Protein AF-A0A536NGZ2-F1 (afdb_monomer)

Secondary structure (DSSP, 8-state):
----------EEE--HHHHHHHSTT-S-THHHHHHHHHHHHTTS-GGGS-SEEETTHHHHH-TTHHHHH----

Sequence (73 aa):
MHGRSVETHHQVTVSRADLERLEPGATDPAEVVRRSFEFLLEREPPESILRSFDLTVIGRYFPDYERVIHRDV

Structure (mmCIF, N/CA/C/O backbone):
data_AF-A0A536NGZ2-F1
#
_entry.id   AF-A0A536NGZ2-F1
#
loop_
_atom_site.group_PDB
_atom_site.id
_atom_site.type_symbol
_atom_site.label_atom_id
_atom_site.label_alt_id
_atom_site.label_comp_id
_atom_site.label_asym_id
_atom_site.label_entity_id
_atom_site.label_seq_id
_atom_site.pdbx_PDB_ins_code
_atom_site.Cartn_x
_atom_site.Cartn_y
_atom_site.Cartn_z
_atom_site.occupancy
_atom_site.B_iso_or_equiv
_atom_site.auth_seq_id
_atom_site.auth_comp_id
_atom_site.auth_asym_id
_atom_site.auth_atom_id
_atom_site.pdbx_PDB_model_num
ATOM 1 N N . MET A 1 1 ? 20.162 -15.797 -22.235 1.00 44.53 1 MET A N 1
ATOM 2 C CA . MET A 1 1 ? 19.938 -14.416 -21.762 1.00 44.53 1 MET A CA 1
ATOM 3 C C . MET A 1 1 ? 19.286 -14.5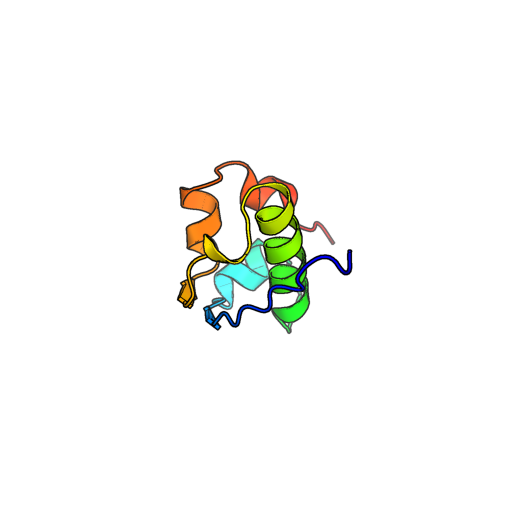19 -20.394 1.00 44.53 1 MET A C 1
ATOM 5 O O . MET A 1 1 ? 18.137 -14.930 -20.335 1.00 44.53 1 MET A O 1
ATOM 9 N N . HIS A 1 2 ? 20.015 -14.272 -19.304 1.00 53.31 2 HIS A N 1
ATOM 10 C CA . HIS A 1 2 ? 19.376 -14.135 -17.992 1.00 53.31 2 HIS A CA 1
ATOM 11 C C . HIS A 1 2 ? 18.569 -12.834 -18.034 1.00 53.31 2 HIS A C 1
ATOM 13 O O . HIS A 1 2 ? 19.141 -11.778 -18.305 1.00 53.31 2 HIS A O 1
ATOM 19 N N . GLY A 1 3 ? 17.246 -12.920 -17.879 1.00 61.44 3 GLY A N 1
ATOM 20 C CA . GLY A 1 3 ? 16.405 -11.733 -17.742 1.00 61.44 3 GLY A CA 1
ATOM 21 C C . GLY A 1 3 ? 16.927 -10.900 -16.577 1.00 61.44 3 GLY A C 1
ATOM 22 O O . GLY A 1 3 ? 17.237 -11.447 -15.520 1.00 61.44 3 GLY A O 1
ATOM 23 N N . ARG A 1 4 ? 17.112 -9.598 -16.788 1.00 75.81 4 ARG A N 1
ATOM 24 C CA . ARG A 1 4 ? 17.625 -8.694 -15.758 1.00 75.81 4 ARG A CA 1
ATOM 25 C C . ARG A 1 4 ? 16.605 -8.658 -14.617 1.00 75.81 4 ARG A C 1
ATOM 27 O O . ARG A 1 4 ? 15.504 -8.156 -14.819 1.00 75.81 4 ARG A O 1
ATOM 34 N N . SER A 1 5 ? 16.945 -9.213 -13.455 1.00 79.69 5 SER A N 1
ATOM 35 C CA . SER A 1 5 ? 16.127 -9.062 -12.252 1.00 79.69 5 SER A CA 1
ATOM 36 C C . SER A 1 5 ? 16.185 -7.602 -11.816 1.00 79.69 5 SER A C 1
ATOM 38 O O . SER A 1 5 ? 17.271 -7.047 -11.640 1.00 79.69 5 SER A O 1
ATOM 40 N N . VAL A 1 6 ? 15.020 -6.972 -11.703 1.00 87.50 6 VAL A N 1
ATOM 41 C CA . VAL A 1 6 ? 14.880 -5.598 -11.221 1.00 87.50 6 VAL A CA 1
ATOM 42 C C . VAL A 1 6 ? 14.352 -5.674 -9.800 1.00 87.50 6 VAL A C 1
ATOM 44 O O . VAL A 1 6 ? 13.308 -6.272 -9.561 1.00 87.50 6 VAL A O 1
ATOM 47 N N . GLU A 1 7 ? 15.097 -5.087 -8.870 1.00 92.75 7 GLU A N 1
ATOM 48 C CA . GLU A 1 7 ? 14.711 -4.983 -7.468 1.00 92.75 7 GLU A CA 1
ATOM 49 C C . GLU A 1 7 ? 14.422 -3.521 -7.136 1.00 92.75 7 GLU A C 1
ATOM 51 O O . GLU A 1 7 ? 15.190 -2.613 -7.474 1.00 92.75 7 GLU A O 1
ATOM 56 N N . THR A 1 8 ? 13.295 -3.286 -6.473 1.00 95.75 8 THR A N 1
ATOM 57 C CA . THR A 1 8 ? 12.875 -1.961 -6.040 1.00 95.75 8 THR A CA 1
ATOM 58 C C . THR A 1 8 ?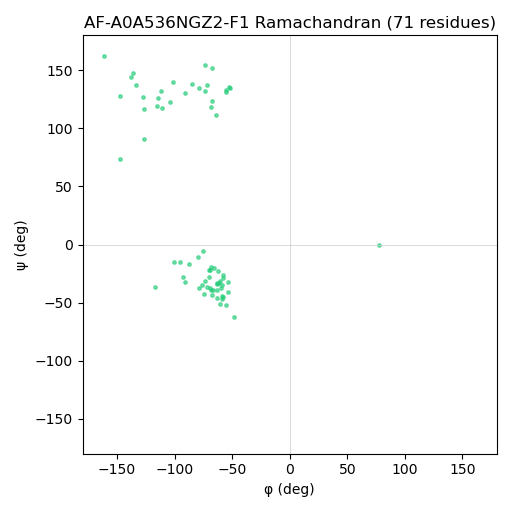 12.419 -2.003 -4.589 1.00 95.75 8 THR A C 1
ATOM 60 O O . THR A 1 8 ? 11.702 -2.901 -4.164 1.00 95.75 8 THR A O 1
ATOM 63 N N . HIS A 1 9 ? 12.833 -0.997 -3.821 1.00 96.69 9 HIS A N 1
ATOM 64 C CA . HIS A 1 9 ? 12.384 -0.799 -2.448 1.00 96.69 9 HIS A CA 1
ATOM 65 C C . HIS A 1 9 ? 11.320 0.292 -2.397 1.00 96.69 9 HIS A C 1
ATOM 67 O O . HIS A 1 9 ? 11.452 1.316 -3.083 1.00 96.69 9 HIS A O 1
ATOM 73 N N . HIS A 1 10 ? 10.295 0.057 -1.577 1.00 97.75 10 HIS A N 1
ATOM 74 C CA . HIS A 1 10 ? 9.151 0.941 -1.400 1.00 97.75 10 HIS A CA 1
ATOM 75 C C . HIS A 1 10 ? 8.785 1.046 0.081 1.00 97.75 10 HIS A C 1
ATOM 77 O O . HIS A 1 10 ? 8.869 0.066 0.820 1.00 97.75 10 HIS A O 1
ATOM 83 N N . GLN A 1 11 ? 8.347 2.227 0.502 1.00 98.06 11 GLN A N 1
ATOM 84 C CA . GLN A 1 11 ? 7.804 2.474 1.830 1.00 98.06 11 GLN A CA 1
ATOM 85 C C . GLN A 1 11 ? 6.308 2.762 1.710 1.00 98.06 11 GLN A C 1
ATOM 87 O O . GLN A 1 11 ? 5.911 3.744 1.090 1.00 98.06 11 GLN A O 1
ATOM 92 N N . VAL A 1 12 ? 5.476 1.913 2.307 1.00 98.06 12 VAL A N 1
ATOM 93 C CA . VAL A 1 12 ? 4.020 2.058 2.233 1.00 98.06 12 VAL A CA 1
ATOM 94 C C . VAL A 1 12 ? 3.468 2.368 3.612 1.00 98.06 12 VAL A C 1
ATOM 96 O O . VAL A 1 12 ? 3.728 1.643 4.572 1.00 98.06 12 VAL A O 1
ATOM 99 N N . THR A 1 13 ? 2.703 3.450 3.706 1.00 98.12 13 THR A N 1
ATOM 100 C CA . THR A 1 13 ? 1.944 3.781 4.912 1.00 98.12 13 THR A CA 1
ATOM 101 C C . THR A 1 13 ? 0.555 3.169 4.807 1.00 98.12 13 THR A C 1
ATOM 103 O O . THR A 1 13 ? -0.125 3.332 3.794 1.00 98.12 13 THR A O 1
ATOM 106 N N . VAL A 1 14 ? 0.136 2.472 5.863 1.00 97.69 14 VAL A N 1
ATOM 107 C CA . VAL A 1 14 ? -1.216 1.925 6.000 1.00 97.69 14 VAL A CA 1
ATOM 108 C C . VAL A 1 14 ? -1.788 2.415 7.321 1.00 97.69 14 VAL A C 1
ATOM 110 O O . VAL A 1 14 ? -1.249 2.119 8.390 1.00 97.69 14 VAL A O 1
ATOM 113 N N . SER A 1 15 ? -2.861 3.200 7.257 1.00 97.12 15 SER A N 1
ATOM 114 C CA . SER A 1 15 ? -3.573 3.616 8.462 1.00 97.12 15 SER A CA 1
ATOM 115 C C . SER A 1 15 ? -4.372 2.440 9.037 1.00 97.12 15 SER A C 1
ATOM 117 O O . SER A 1 15 ? -4.790 1.539 8.310 1.00 97.12 15 SER A O 1
ATOM 119 N N . ARG A 1 16 ? -4.643 2.449 10.349 1.00 95.75 16 ARG A N 1
ATOM 120 C CA . ARG A 1 16 ? -5.521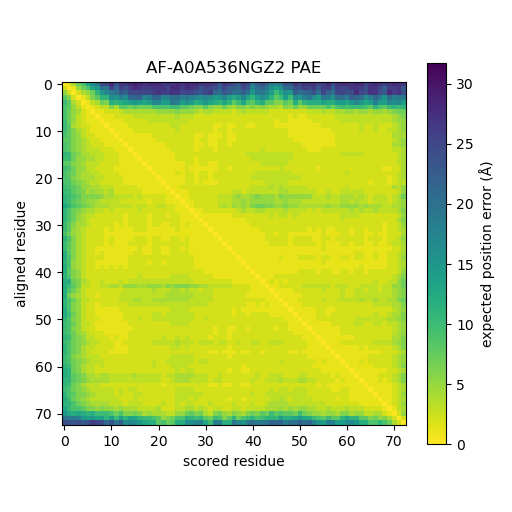 1.433 10.962 1.00 95.75 16 ARG A CA 1
ATOM 121 C C . ARG A 1 16 ? -6.925 1.433 10.351 1.00 95.75 16 ARG A C 1
ATOM 123 O O . ARG A 1 16 ? -7.524 0.374 10.240 1.00 95.75 16 ARG A O 1
ATOM 130 N N . ALA A 1 17 ? -7.434 2.605 9.970 1.00 95.81 17 ALA A N 1
ATOM 131 C CA . ALA A 1 17 ? -8.753 2.728 9.359 1.00 95.81 17 ALA A CA 1
ATOM 132 C C . ALA A 1 17 ? -8.789 2.092 7.963 1.00 95.81 17 ALA A C 1
ATOM 134 O O . ALA A 1 17 ? -9.760 1.426 7.625 1.00 95.81 17 ALA A O 1
ATOM 135 N N . ASP A 1 18 ? -7.724 2.254 7.174 1.00 95.12 18 ASP A N 1
ATOM 136 C CA . ASP A 1 18 ? -7.624 1.624 5.856 1.00 95.12 18 ASP A CA 1
ATOM 137 C C . ASP A 1 18 ? -7.395 0.120 5.952 1.00 95.12 18 ASP A C 1
ATOM 139 O O . ASP A 1 18 ? -7.972 -0.622 5.162 1.00 95.12 18 ASP A O 1
ATOM 143 N N . LEU A 1 19 ? -6.612 -0.338 6.935 1.00 96.12 19 LEU A N 1
ATOM 144 C CA . LEU A 1 19 ? -6.446 -1.768 7.189 1.00 96.12 19 LEU A CA 1
ATOM 145 C C . LEU A 1 19 ? -7.790 -2.419 7.525 1.00 96.12 19 LEU A C 1
ATOM 147 O O . LEU A 1 19 ? -8.173 -3.369 6.857 1.00 96.12 19 LEU A O 1
ATOM 151 N N . GLU A 1 20 ? -8.535 -1.863 8.482 1.00 95.25 20 GLU A N 1
ATOM 152 C CA . GLU A 1 20 ? -9.850 -2.390 8.869 1.00 95.25 20 GLU A CA 1
ATOM 153 C C . GLU A 1 20 ? -10.854 -2.356 7.710 1.00 95.25 20 GLU A C 1
ATOM 155 O O . GLU A 1 20 ? -11.706 -3.225 7.591 1.00 95.25 20 GLU A O 1
ATOM 160 N N . ARG A 1 21 ? -10.757 -1.358 6.830 1.00 93.50 21 ARG A N 1
ATOM 161 C CA . ARG A 1 21 ? -11.653 -1.212 5.683 1.00 93.50 21 ARG A CA 1
ATOM 162 C C . ARG A 1 21 ? -11.336 -2.171 4.535 1.00 93.50 21 ARG A C 1
ATOM 164 O O . ARG A 1 21 ? -12.251 -2.553 3.821 1.00 93.50 21 ARG A O 1
ATOM 171 N N . LEU A 1 22 ? -10.065 -2.491 4.298 1.00 93.31 22 LEU A N 1
ATOM 172 C CA . LEU A 1 22 ? -9.632 -3.362 3.193 1.00 93.31 22 LEU A CA 1
ATOM 173 C C . LEU A 1 22 ? -9.517 -4.831 3.617 1.00 93.31 22 LEU A C 1
ATOM 175 O O . LEU A 1 22 ? -9.636 -5.736 2.789 1.00 93.31 22 LEU A O 1
ATOM 179 N N . GLU A 1 23 ? -9.244 -5.062 4.895 1.00 94.75 23 GLU A N 1
ATOM 180 C CA . GLU A 1 23 ? -9.054 -6.376 5.490 1.00 94.75 23 GLU A CA 1
ATOM 181 C C . GLU A 1 23 ? -9.552 -6.368 6.951 1.00 94.75 23 GLU A C 1
ATOM 183 O O . GLU A 1 23 ? -8.743 -6.349 7.884 1.00 94.75 23 GLU A O 1
ATOM 188 N N . PRO A 1 24 ? -10.883 -6.359 7.165 1.00 94.25 24 PRO A N 1
ATOM 189 C CA . PRO A 1 24 ? -11.480 -6.295 8.498 1.00 94.25 24 PRO A CA 1
ATOM 190 C C . PRO A 1 24 ? -10.917 -7.357 9.449 1.00 94.25 24 PRO A C 1
ATOM 192 O O . PRO A 1 24 ? -10.776 -8.527 9.089 1.00 94.25 24 PRO A O 1
ATOM 195 N N . GLY A 1 25 ? -10.581 -6.959 10.678 1.00 92.69 25 GLY A N 1
ATOM 196 C CA . GLY A 1 25 ? -10.028 -7.866 11.690 1.00 92.69 25 GLY A CA 1
ATOM 197 C C . GLY A 1 25 ? -8.544 -8.224 11.522 1.00 92.69 25 GLY A C 1
ATOM 198 O O . GLY A 1 25 ? -8.000 -8.940 12.370 1.00 92.69 25 GLY A O 1
ATOM 199 N N . ALA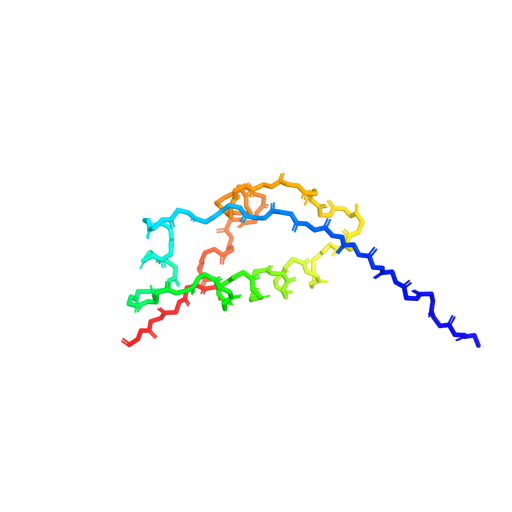 A 1 26 ? -7.857 -7.722 10.491 1.00 93.50 26 ALA A N 1
ATOM 200 C CA . ALA A 1 26 ? -6.409 -7.860 10.381 1.00 93.50 26 ALA A CA 1
ATOM 201 C C . ALA A 1 26 ? -5.675 -6.976 11.402 1.00 93.50 26 ALA A C 1
ATOM 203 O O . ALA A 1 26 ? -5.994 -5.806 11.611 1.00 93.50 26 ALA A O 1
ATOM 204 N N . THR A 1 27 ? -4.634 -7.529 12.025 1.00 93.00 27 THR A N 1
ATOM 205 C CA . THR A 1 27 ? -3.754 -6.799 12.955 1.00 93.00 27 THR A CA 1
ATOM 206 C C . THR A 1 27 ? -2.436 -6.356 12.317 1.00 93.00 27 THR A C 1
ATOM 208 O O . THR A 1 27 ? -1.752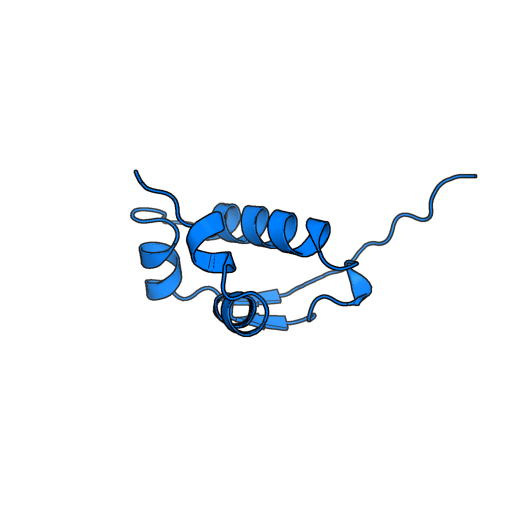 -5.500 12.881 1.00 93.00 27 THR A O 1
ATOM 211 N N . ASP A 1 28 ? -2.096 -6.909 11.151 1.00 94.44 28 ASP A N 1
ATOM 212 C CA . ASP A 1 28 ? -0.862 -6.660 10.403 1.00 94.44 28 ASP A CA 1
ATOM 213 C C . ASP A 1 28 ? -1.192 -6.273 8.946 1.00 94.44 28 ASP A C 1
ATOM 215 O O . ASP A 1 28 ? -1.923 -7.008 8.278 1.00 94.44 28 ASP A O 1
ATOM 219 N N . PRO A 1 29 ? -0.672 -5.144 8.424 1.00 96.62 29 PRO A N 1
ATOM 220 C CA . PRO A 1 29 ? -0.891 -4.734 7.040 1.00 96.62 29 PRO A CA 1
ATOM 221 C C . PRO A 1 29 ? -0.087 -5.523 5.993 1.00 96.62 29 PRO A C 1
ATOM 223 O O . PRO A 1 29 ? -0.276 -5.281 4.801 1.00 96.62 29 PRO A O 1
ATOM 226 N N . ALA A 1 30 ? 0.822 -6.424 6.380 1.00 96.25 30 ALA A N 1
ATOM 227 C CA . ALA A 1 30 ? 1.710 -7.108 5.434 1.00 96.25 30 ALA A CA 1
ATOM 228 C C . ALA A 1 30 ? 0.961 -7.795 4.276 1.00 96.25 30 ALA A C 1
ATOM 230 O O . ALA A 1 30 ? 1.377 -7.694 3.120 1.00 96.25 30 ALA A O 1
ATOM 231 N N . GLU A 1 31 ? -0.169 -8.443 4.563 1.00 95.62 31 GLU A N 1
ATOM 232 C CA . GLU A 1 31 ? -0.925 -9.199 3.564 1.00 95.62 31 GLU A CA 1
ATOM 233 C C . GLU A 1 31 ? -1.694 -8.298 2.589 1.00 95.62 31 GLU A C 1
ATOM 235 O O . GLU A 1 31 ? -1.651 -8.524 1.376 1.00 95.62 31 GLU A O 1
ATOM 240 N N . VAL A 1 32 ? -2.350 -7.234 3.071 1.00 96.56 32 VAL A N 1
ATOM 241 C CA . VAL A 1 32 ? -2.982 -6.256 2.173 1.00 96.56 32 VAL A CA 1
ATOM 242 C C . VAL A 1 32 ? -1.930 -5.558 1.310 1.00 96.56 32 VAL A C 1
ATOM 244 O O . VAL A 1 32 ? -2.142 -5.400 0.108 1.00 96.56 32 VAL A O 1
ATOM 247 N N . VAL A 1 33 ? -0.755 -5.226 1.860 1.00 97.62 33 VAL A N 1
ATOM 248 C CA . VAL A 1 33 ? 0.348 -4.621 1.095 1.00 97.62 33 VAL A CA 1
ATOM 249 C C . VAL A 1 33 ? 0.856 -5.576 0.016 1.0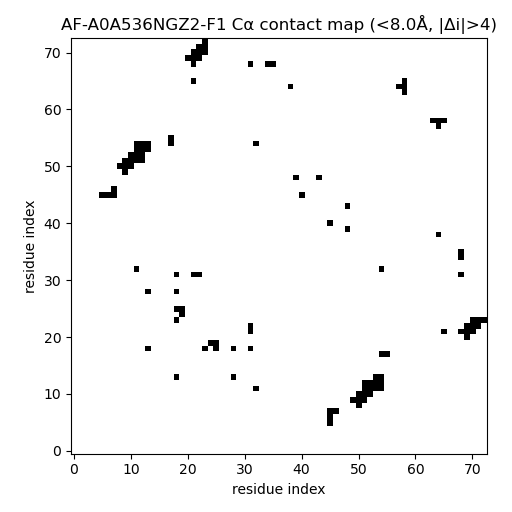0 97.62 33 VAL A C 1
ATOM 251 O O . VAL A 1 33 ? 0.993 -5.160 -1.134 1.00 97.62 33 VAL A O 1
ATOM 254 N N . ARG A 1 34 ? 1.077 -6.858 0.336 1.00 97.00 34 ARG A N 1
ATOM 255 C CA . ARG A 1 34 ? 1.511 -7.873 -0.640 1.00 97.00 34 ARG A CA 1
ATOM 256 C C . ARG A 1 34 ? 0.552 -7.956 -1.828 1.00 97.00 34 ARG A C 1
ATOM 258 O O . ARG A 1 34 ? 0.982 -7.809 -2.970 1.00 97.00 34 ARG A O 1
ATOM 265 N N . ARG A 1 35 ? -0.746 -8.109 -1.558 1.00 96.94 35 ARG A N 1
ATOM 266 C CA . ARG A 1 35 ? -1.791 -8.185 -2.595 1.00 96.94 35 ARG A CA 1
ATOM 267 C C . ARG A 1 35 ? -1.891 -6.897 -3.414 1.00 96.94 35 ARG A C 1
ATOM 269 O O . ARG A 1 35 ? -2.147 -6.932 -4.613 1.00 96.94 35 ARG A O 1
ATOM 276 N N . SER A 1 36 ? -1.631 -5.754 -2.786 1.00 97.69 36 SER A N 1
ATOM 277 C CA . SER A 1 36 ? -1.586 -4.461 -3.474 1.00 97.69 36 SER A CA 1
ATOM 278 C C . SER A 1 36 ? -0.420 -4.373 -4.456 1.00 97.69 36 SER A C 1
ATOM 280 O O . SER A 1 36 ? -0.586 -3.855 -5.557 1.00 97.69 36 SER A O 1
ATOM 282 N N . PHE A 1 37 ? 0.749 -4.914 -4.101 1.00 97.56 37 PHE A N 1
ATOM 283 C CA . PHE A 1 37 ? 1.872 -5.013 -5.034 1.00 97.56 37 PHE A CA 1
ATOM 284 C C . PHE A 1 37 ? 1.610 -6.014 -6.158 1.00 97.56 37 PHE A C 1
ATOM 286 O O . PHE A 1 37 ? 1.967 -5.723 -7.293 1.00 97.56 37 PHE A O 1
ATOM 293 N N . GLU A 1 38 ? 0.947 -7.140 -5.891 1.00 97.12 38 GLU A N 1
ATOM 294 C CA . G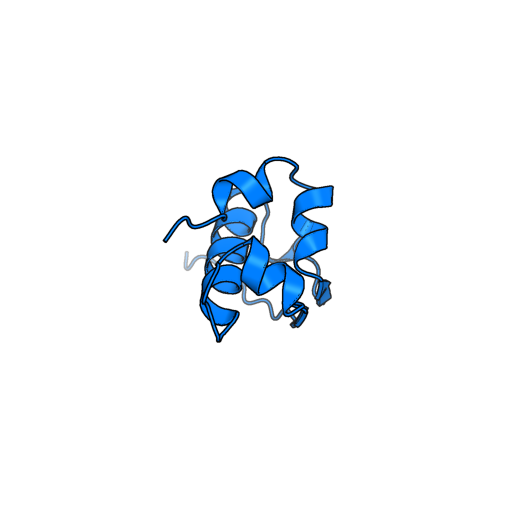LU A 1 38 ? 0.506 -8.065 -6.946 1.00 97.12 38 GLU A CA 1
ATOM 295 C C . GLU A 1 38 ? -0.421 -7.356 -7.944 1.00 97.12 38 GLU A C 1
ATOM 297 O O . GLU A 1 38 ? -0.167 -7.383 -9.148 1.00 97.12 38 GLU A O 1
ATOM 302 N N . PHE A 1 39 ? -1.411 -6.610 -7.445 1.00 97.44 39 PHE A N 1
ATOM 303 C CA . PHE A 1 39 ? -2.296 -5.786 -8.270 1.00 97.44 39 PHE A CA 1
ATOM 304 C C . PHE A 1 39 ? -1.531 -4.753 -9.116 1.00 97.44 39 PHE A C 1
ATOM 306 O O . PHE A 1 39 ? -1.827 -4.582 -10.301 1.00 97.44 39 PHE A O 1
ATOM 313 N N . LEU A 1 40 ? -0.560 -4.046 -8.528 1.00 97.50 40 LEU A N 1
ATOM 314 C CA . LEU A 1 40 ? 0.233 -3.039 -9.238 1.00 97.50 40 LEU A CA 1
ATOM 315 C C . LEU A 1 40 ? 1.137 -3.669 -10.302 1.00 97.50 40 LEU A C 1
ATOM 317 O O . LEU A 1 40 ? 1.192 -3.165 -11.419 1.00 97.50 40 LEU A O 1
ATOM 321 N N . LEU A 1 41 ? 1.807 -4.779 -9.989 1.00 96.44 41 LEU A N 1
ATOM 322 C CA . LEU A 1 41 ? 2.763 -5.438 -10.886 1.00 96.44 41 LEU A CA 1
ATOM 323 C C . LEU A 1 41 ? 2.102 -6.094 -12.105 1.00 96.44 41 LEU A C 1
ATOM 325 O O . LEU A 1 41 ? 2.753 -6.279 -13.131 1.00 96.44 41 LEU A O 1
ATOM 329 N N . GLU A 1 42 ? 0.807 -6.402 -12.036 1.00 96.50 42 GLU A N 1
ATOM 330 C CA . GLU A 1 42 ? 0.013 -6.785 -13.210 1.00 96.50 42 GLU A CA 1
ATOM 331 C C . GLU A 1 42 ? -0.215 -5.623 -14.197 1.00 96.50 42 GLU A C 1
ATOM 333 O O . GLU A 1 42 ? -0.583 -5.860 -15.349 1.00 96.50 42 GLU A O 1
ATOM 338 N N . ARG A 1 43 ? -0.047 -4.369 -13.754 1.00 95.88 43 ARG A N 1
ATOM 339 C CA . ARG A 1 43 ? -0.454 -3.154 -14.485 1.00 95.88 43 ARG A CA 1
ATOM 340 C C . ARG A 1 43 ? 0.716 -2.253 -14.855 1.00 95.88 43 ARG A C 1
ATOM 342 O O . ARG A 1 43 ? 0.705 -1.659 -15.930 1.00 95.88 43 ARG A O 1
ATOM 349 N N . GLU A 1 44 ? 1.716 -2.150 -13.989 1.00 94.25 44 GLU A N 1
ATOM 350 C CA . GLU A 1 44 ? 2.850 -1.242 -14.132 1.00 94.25 44 GLU A CA 1
ATOM 351 C C . GLU A 1 44 ? 4.173 -1.943 -13.791 1.00 94.25 44 GLU A C 1
ATOM 353 O O . GLU A 1 44 ? 4.217 -2.811 -12.915 1.00 94.25 44 GLU A O 1
ATOM 358 N N . PRO A 1 45 ? 5.288 -1.572 -14.449 1.00 94.81 45 PRO A N 1
ATOM 359 C CA . PRO A 1 45 ? 6.599 -2.077 -14.068 1.00 94.81 45 PRO A CA 1
ATOM 360 C C . PRO A 1 45 ? 7.013 -1.536 -12.685 1.00 94.81 45 PRO A C 1
ATOM 362 O O . PRO A 1 45 ? 6.661 -0.408 -12.332 1.00 94.81 45 PRO A O 1
ATOM 365 N N . PRO A 1 46 ? 7.841 -2.273 -11.920 1.00 94.44 46 PRO A N 1
ATOM 366 C CA . PRO A 1 46 ? 8.233 -1.888 -10.558 1.00 94.44 46 PRO A CA 1
ATOM 367 C C . PRO A 1 46 ? 8.926 -0.518 -10.475 1.00 94.44 46 PRO A C 1
ATOM 369 O O . PRO A 1 46 ? 8.817 0.184 -9.472 1.00 94.44 46 PRO A O 1
ATOM 372 N N . GLU A 1 47 ? 9.616 -0.105 -11.541 1.00 94.94 47 GLU A N 1
ATOM 373 C CA . GLU A 1 47 ? 10.305 1.189 -11.637 1.00 94.94 47 GLU A CA 1
ATOM 374 C C . GLU A 1 47 ? 9.340 2.384 -11.733 1.00 94.94 47 GLU A C 1
ATOM 376 O O . GLU A 1 47 ? 9.732 3.503 -11.399 1.00 94.94 47 GLU A O 1
ATOM 381 N N . SER A 1 48 ? 8.094 2.151 -12.160 1.00 95.88 48 SER A N 1
ATOM 382 C CA . SER A 1 48 ? 7.038 3.168 -12.245 1.00 95.88 48 SER A CA 1
ATOM 383 C C . SER A 1 48 ? 6.254 3.330 -10.942 1.00 95.88 48 SER A C 1
ATOM 385 O O . SER A 1 48 ? 5.599 4.353 -10.751 1.00 95.88 48 SER A O 1
ATOM 387 N N . ILE A 1 49 ? 6.348 2.368 -10.019 1.00 96.56 49 ILE A N 1
ATOM 388 C CA . ILE A 1 49 ? 5.651 2.431 -8.733 1.00 96.56 49 ILE A CA 1
ATOM 389 C C . ILE A 1 49 ? 6.336 3.464 -7.830 1.00 96.56 49 ILE A C 1
ATOM 391 O O . ILE A 1 49 ? 7.559 3.457 -7.647 1.00 96.56 49 ILE A O 1
ATOM 395 N N . LEU A 1 50 ? 5.539 4.343 -7.212 1.00 96.25 50 LEU A N 1
ATOM 396 C CA . LEU A 1 50 ? 6.033 5.348 -6.270 1.00 96.25 50 LEU A CA 1
ATOM 397 C C . LEU A 1 50 ? 6.881 4.699 -5.162 1.00 96.25 50 LEU A C 1
ATOM 399 O O . LEU A 1 50 ? 6.526 3.675 -4.579 1.00 96.25 50 LEU A O 1
ATOM 403 N N . ARG A 1 51 ? 8.024 5.314 -4.842 1.00 96.88 51 ARG A N 1
ATOM 404 C CA . ARG A 1 51 ? 8.953 4.806 -3.813 1.00 96.88 51 ARG A CA 1
ATOM 405 C C . ARG A 1 51 ? 8.410 4.938 -2.396 1.00 96.88 51 ARG A C 1
ATOM 407 O O . ARG A 1 51 ? 8.802 4.172 -1.525 1.00 96.88 51 ARG A O 1
ATOM 414 N N . SER A 1 52 ? 7.547 5.917 -2.156 1.00 98.06 52 SER A N 1
ATOM 415 C CA . SER A 1 52 ? 6.896 6.117 -0.869 1.00 98.06 52 SER A CA 1
ATOM 416 C C . SER A 1 52 ? 5.504 6.680 -1.085 1.00 98.06 52 SER A C 1
ATOM 418 O O . SER A 1 52 ? 5.354 7.656 -1.826 1.00 98.06 52 SER A O 1
ATOM 420 N N . PHE A 1 53 ? 4.492 6.045 -0.502 1.00 97.88 53 PHE A N 1
ATOM 421 C CA . PHE A 1 53 ? 3.102 6.462 -0.656 1.00 97.88 53 PHE A CA 1
ATOM 422 C C . PHE A 1 53 ? 2.205 5.888 0.447 1.00 97.88 53 PHE A C 1
ATOM 424 O O . PHE A 1 53 ? 2.556 4.935 1.142 1.00 97.88 53 PHE A O 1
ATOM 431 N N . ASP A 1 54 ? 1.032 6.494 0.604 1.00 97.44 54 ASP A N 1
ATOM 432 C CA . ASP A 1 54 ? -0.058 5.939 1.403 1.00 97.44 54 ASP A CA 1
ATOM 433 C C . ASP A 1 54 ? -0.881 4.968 0.552 1.00 97.44 54 ASP A C 1
ATOM 435 O O . ASP A 1 54 ? -1.168 5.272 -0.606 1.00 97.44 54 ASP A O 1
ATOM 439 N N . LEU A 1 55 ? -1.281 3.828 1.113 1.00 96.19 55 LEU A N 1
ATOM 440 C CA . LEU A 1 55 ? -1.962 2.761 0.375 1.00 96.19 55 LEU A CA 1
ATOM 441 C C . LEU A 1 55 ? -3.214 3.246 -0.384 1.00 96.19 55 LEU A C 1
ATOM 443 O O . LEU A 1 55 ? -3.495 2.765 -1.483 1.00 96.19 55 LEU A O 1
ATOM 447 N N . THR A 1 56 ? -3.924 4.252 0.139 1.00 94.00 56 THR A N 1
ATOM 448 C CA . THR A 1 56 ? -5.119 4.832 -0.501 1.00 94.00 56 THR A CA 1
ATOM 449 C C . THR A 1 56 ? -4.823 5.544 -1.820 1.00 94.00 56 THR A C 1
ATOM 451 O O . THR A 1 56 ? -5.716 5.722 -2.652 1.00 94.00 56 THR A O 1
ATOM 454 N N . VAL A 1 57 ? -3.567 5.939 -2.055 1.00 96.88 57 VAL A N 1
ATOM 455 C CA . VAL A 1 57 ? -3.139 6.572 -3.307 1.00 96.88 57 VAL A CA 1
ATOM 456 C C . VAL A 1 57 ? -3.371 5.642 -4.495 1.00 96.88 57 VAL A C 1
ATOM 458 O O . VAL A 1 57 ? -3.715 6.137 -5.567 1.00 96.88 57 VAL A O 1
ATOM 461 N N . ILE A 1 58 ? -3.274 4.320 -4.312 1.00 96.94 58 ILE A N 1
ATOM 462 C CA . ILE A 1 58 ? -3.505 3.353 -5.393 1.00 96.94 58 ILE A CA 1
ATOM 463 C C . ILE A 1 58 ? -4.923 3.510 -5.959 1.00 96.94 58 ILE A C 1
ATOM 465 O O . ILE A 1 58 ? -5.084 3.604 -7.173 1.00 96.94 58 ILE A O 1
ATOM 469 N N . GLY A 1 59 ? -5.939 3.655 -5.100 1.00 95.56 59 GLY A N 1
ATOM 470 C CA . GLY A 1 59 ? -7.334 3.836 -5.518 1.00 95.56 59 GLY A CA 1
ATOM 471 C C . GLY A 1 59 ? -7.591 5.109 -6.334 1.00 95.56 59 GLY A C 1
ATOM 472 O O . GLY A 1 59 ? -8.534 5.162 -7.119 1.00 95.56 59 GLY A O 1
ATOM 473 N N . ARG A 1 60 ? -6.728 6.129 -6.210 1.00 94.81 60 ARG A N 1
ATOM 474 C CA . ARG A 1 60 ? -6.820 7.359 -7.017 1.00 94.81 60 ARG A CA 1
ATOM 475 C C . ARG A 1 60 ? -6.380 7.143 -8.464 1.00 94.81 60 ARG A C 1
ATOM 477 O O . ARG A 1 60 ? -6.902 7.810 -9.350 1.00 94.81 60 ARG A O 1
ATOM 484 N N . TYR A 1 61 ? -5.430 6.236 -8.690 1.00 95.81 61 TYR A N 1
ATOM 485 C CA . TYR A 1 61 ? -4.945 5.871 -10.026 1.00 95.81 61 TYR A CA 1
ATOM 486 C C . TYR A 1 61 ? -5.728 4.700 -10.623 1.00 95.81 61 TYR A C 1
ATOM 488 O O . TYR A 1 61 ? -5.948 4.650 -11.830 1.00 95.81 61 TYR A O 1
ATOM 496 N N . PHE A 1 62 ? -6.197 3.789 -9.771 1.00 96.19 62 PHE A N 1
ATOM 497 C CA . PHE A 1 62 ? -6.923 2.590 -10.156 1.00 96.19 62 PHE A CA 1
ATOM 498 C C . PHE A 1 62 ? -8.249 2.518 -9.388 1.00 96.19 62 PHE A C 1
ATOM 500 O O . PHE A 1 62 ? -8.294 1.926 -8.312 1.00 96.19 62 PHE A O 1
ATOM 507 N N . PRO A 1 63 ? -9.347 3.078 -9.926 1.00 95.56 63 PRO A N 1
ATOM 508 C CA . PRO A 1 63 ? -10.635 3.135 -9.224 1.00 95.56 63 PRO A CA 1
ATOM 509 C C . PRO A 1 63 ? -11.197 1.767 -8.803 1.00 95.56 63 PRO A C 1
ATOM 511 O O . PRO A 1 63 ? -11.937 1.674 -7.830 1.00 95.56 63 PRO A O 1
ATOM 514 N N . ASP A 1 64 ? -10.826 0.697 -9.511 1.00 94.00 64 ASP A N 1
ATOM 515 C CA . ASP A 1 64 ? -11.227 -0.677 -9.190 1.00 94.00 64 ASP A CA 1
ATOM 516 C C . ASP A 1 64 ? -10.413 -1.326 -8.066 1.00 94.00 64 AS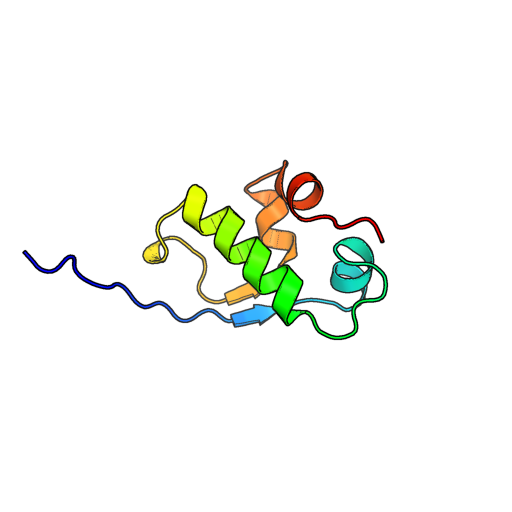P A C 1
ATOM 518 O O . ASP A 1 64 ? -10.790 -2.402 -7.605 1.00 94.00 64 ASP A O 1
ATOM 522 N N . TYR A 1 65 ? -9.311 -0.700 -7.641 1.00 96.25 65 TYR A N 1
ATOM 523 C CA . TYR A 1 65 ? -8.356 -1.250 -6.680 1.00 96.25 65 TYR A CA 1
ATOM 524 C C . TYR A 1 65 ? -9.067 -1.812 -5.454 1.00 96.25 65 TYR A C 1
ATOM 526 O O . TYR A 1 65 ? -9.054 -3.018 -5.248 1.00 96.25 65 TYR A O 1
ATOM 534 N N . GLU A 1 66 ? -9.776 -0.980 -4.694 1.00 93.50 66 GLU A N 1
ATOM 535 C CA . GLU A 1 66 ? -10.345 -1.405 -3.413 1.00 93.50 66 GLU A CA 1
ATOM 536 C C . GLU A 1 66 ? -11.314 -2.577 -3.566 1.00 93.50 66 GLU A C 1
ATOM 538 O O . GLU A 1 66 ? -11.277 -3.498 -2.764 1.00 93.50 66 GLU A O 1
ATOM 543 N N . ARG A 1 67 ? -12.102 -2.607 -4.648 1.00 93.56 67 ARG A N 1
ATOM 544 C CA . ARG A 1 67 ? -13.002 -3.726 -4.954 1.00 93.56 67 ARG A CA 1
ATOM 545 C C . ARG A 1 67 ? -12.251 -5.040 -5.194 1.00 93.56 67 ARG A C 1
ATOM 547 O O . ARG A 1 67 ? -12.784 -6.098 -4.886 1.00 93.56 67 ARG A O 1
ATOM 554 N N . VAL A 1 68 ? -11.055 -4.982 -5.776 1.00 94.31 68 VAL A N 1
ATOM 555 C CA . VAL A 1 68 ? -10.236 -6.165 -6.079 1.00 94.31 68 VAL A CA 1
ATOM 556 C C . VAL A 1 68 ? -9.507 -6.682 -4.837 1.00 94.31 68 VAL A C 1
ATOM 558 O O . VAL A 1 68 ? -9.371 -7.893 -4.683 1.00 94.31 68 VAL A O 1
ATOM 561 N N . ILE A 1 69 ? -9.035 -5.793 -3.957 1.00 94.56 69 ILE A N 1
ATOM 562 C CA . ILE A 1 69 ? -8.227 -6.190 -2.787 1.00 94.56 69 ILE A CA 1
ATOM 563 C C . ILE A 1 69 ? -9.050 -6.355 -1.512 1.00 94.56 69 ILE A C 1
ATOM 565 O O . ILE A 1 69 ? -8.544 -6.946 -0.555 1.00 94.56 69 ILE A O 1
ATOM 569 N N . HIS A 1 70 ? -10.284 -5.853 -1.468 1.00 91.44 70 HIS A N 1
ATOM 570 C CA . HIS A 1 70 ? -11.161 -6.047 -0.320 1.00 91.44 70 HIS A CA 1
ATOM 571 C C . HIS A 1 70 ? -11.321 -7.539 -0.022 1.00 91.44 70 HIS A C 1
ATOM 573 O O . HIS A 1 70 ? -11.560 -8.338 -0.931 1.00 91.44 70 HIS A O 1
ATOM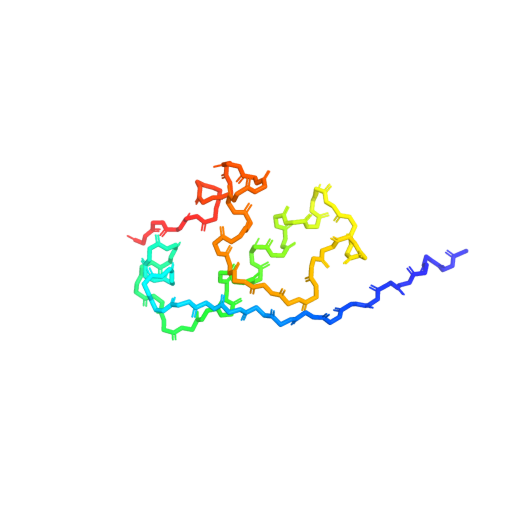 579 N N . ARG A 1 71 ? -11.181 -7.920 1.249 1.00 85.50 71 ARG A N 1
ATOM 580 C CA . ARG A 1 71 ? -11.480 -9.279 1.695 1.00 85.50 71 ARG A CA 1
ATOM 581 C C . ARG A 1 71 ? -12.647 -9.255 2.663 1.00 85.50 71 ARG A C 1
ATOM 583 O O . ARG A 1 71 ? -12.548 -8.664 3.730 1.00 85.50 71 ARG A O 1
ATOM 590 N N . ASP A 1 72 ? -13.715 -9.942 2.287 1.00 71.69 72 ASP A N 1
ATOM 591 C CA . ASP A 1 72 ? -14.781 -10.299 3.213 1.00 71.69 72 ASP A CA 1
ATOM 592 C C . ASP A 1 72 ? -14.318 -11.502 4.046 1.00 71.69 72 ASP A C 1
ATOM 594 O O . ASP A 1 72 ? -13.725 -12.444 3.507 1.00 71.69 72 ASP A O 1
ATOM 598 N N . VAL A 1 73 ? -14.536 -11.440 5.359 1.00 58.91 73 VAL A N 1
ATOM 599 C CA . VAL A 1 73 ? -14.206 -12.511 6.315 1.00 58.91 73 VAL A CA 1
ATOM 600 C C . VAL A 1 73 ? -15.469 -13.236 6.745 1.00 58.91 73 VAL A C 1
ATOM 602 O O . VAL A 1 73 ? -16.493 -12.547 6.950 1.00 58.91 73 VAL A O 1
#

Solvent-accessible surface area (backbone atoms only — not comparable to full-atom values): 4724 Å² total; per-residue (Å²): 132,83,76,83,84,84,86,79,79,68,49,75,46,77,53,72,68,56,39,43,70,36,33,58,87,58,92,64,61,65,62,63,51,52,54,51,48,53,58,44,60,78,75,42,60,72,89,76,52,72,52,64,50,50,63,70,57,52,40,76,80,34,77,61,42,61,77,72,66,44,50,90,128

pLDDT: mean 92.43, std 10.29, range [44.53, 98.12]

Radius of gyration: 13.16 Å; Cα contacts (8 Å, |Δi|>4): 57; chains: 1; bounding box: 35×22×35 Å

Foldseek 3Di:
DPDDDDDAAAAEDEDPVNCCLQPNPDPDCPVLVVVLVVVVVVPDPPVPDDRYDYSCVSCVVPVCRSVVRRDDD

Mean predicted aligned error: 3.96 Å